Protein AF-A0A7V6B617-F1 (afdb_monomer_lite)

Structure (mmCIF, N/CA/C/O backbone):
data_AF-A0A7V6B617-F1
#
_entry.id   AF-A0A7V6B617-F1
#
loop_
_atom_site.group_PDB
_atom_site.id
_atom_site.type_symbol
_atom_site.label_atom_id
_atom_site.label_alt_id
_atom_site.label_comp_id
_atom_site.label_asym_id
_atom_site.label_entity_id
_atom_site.label_seq_id
_atom_site.pdbx_PDB_ins_code
_atom_site.Cartn_x
_atom_site.Cartn_y
_atom_site.Cartn_z
_atom_site.occupancy
_atom_site.B_iso_or_equiv
_atom_site.auth_seq_id
_atom_site.auth_comp_id
_atom_site.auth_asym_id
_atom_site.auth_atom_id
_atom_site.pdbx_PDB_model_num
ATOM 1 N N . MET A 1 1 ? 13.635 -7.750 -18.231 1.00 62.69 1 MET A N 1
ATOM 2 C CA . MET A 1 1 ? 12.620 -6.687 -18.440 1.00 62.69 1 MET A CA 1
ATOM 3 C C . MET A 1 1 ? 11.519 -6.791 -17.391 1.00 62.69 1 MET A C 1
ATOM 5 O O . MET A 1 1 ? 11.264 -5.810 -16.712 1.00 62.69 1 MET A O 1
ATOM 9 N N . GLU A 1 2 ? 10.981 -7.989 -17.170 1.00 80.88 2 GLU A N 1
ATOM 10 C CA . GLU A 1 2 ? 9.921 -8.281 -16.194 1.00 80.88 2 GLU A CA 1
ATOM 11 C C . GLU A 1 2 ? 10.216 -7.840 -14.743 1.00 80.88 2 GLU A C 1
ATOM 13 O O . GLU A 1 2 ? 9.356 -7.259 -14.088 1.00 80.88 2 GLU A O 1
ATOM 18 N N . ASP A 1 3 ? 11.449 -8.022 -14.258 1.00 89.19 3 ASP A N 1
ATOM 19 C CA . ASP A 1 3 ? 11.829 -7.653 -12.882 1.00 89.19 3 ASP A CA 1
ATOM 20 C C . ASP A 1 3 ? 11.804 -6.131 -12.627 1.00 89.19 3 ASP A C 1
ATOM 22 O O . ASP A 1 3 ? 11.424 -5.666 -11.554 1.00 89.19 3 ASP A O 1
ATOM 26 N N . ARG A 1 4 ? 12.139 -5.330 -13.652 1.00 88.12 4 ARG A N 1
ATOM 27 C CA . ARG A 1 4 ? 12.054 -3.859 -13.592 1.00 88.12 4 ARG A CA 1
ATOM 28 C C . ARG A 1 4 ? 10.606 -3.389 -13.539 1.00 88.12 4 ARG A C 1
ATOM 30 O O . ARG A 1 4 ? 10.292 -2.493 -12.763 1.00 88.12 4 ARG A O 1
ATOM 37 N N . ILE A 1 5 ? 9.731 -4.035 -14.314 1.00 88.56 5 ILE A N 1
ATOM 38 C CA . ILE A 1 5 ? 8.302 -3.715 -14.340 1.00 88.56 5 ILE A CA 1
ATOM 39 C C . ILE A 1 5 ? 7.669 -4.010 -12.976 1.00 88.56 5 ILE A C 1
ATOM 41 O O . ILE A 1 5 ? 6.995 -3.150 -12.415 1.00 88.56 5 ILE A O 1
ATOM 45 N N . LYS A 1 6 ? 7.954 -5.186 -12.399 1.00 89.19 6 LYS A N 1
ATOM 46 C CA . LYS A 1 6 ? 7.486 -5.562 -11.054 1.00 89.19 6 LYS A CA 1
ATOM 47 C C . LYS A 1 6 ? 7.937 -4.555 -9.994 1.00 89.19 6 LYS A C 1
ATOM 49 O O . LYS A 1 6 ? 7.115 -4.094 -9.207 1.00 89.19 6 LYS A O 1
ATOM 54 N N . LYS A 1 7 ? 9.214 -4.158 -10.015 1.00 93.56 7 LYS A N 1
ATOM 55 C CA . LYS A 1 7 ? 9.759 -3.137 -9.104 1.00 93.56 7 LYS A CA 1
ATOM 56 C C . LYS A 1 7 ? 9.083 -1.776 -9.290 1.00 93.56 7 LYS A C 1
ATOM 58 O O . LYS A 1 7 ? 8.680 -1.167 -8.305 1.00 93.56 7 LYS A O 1
ATOM 63 N N . GLY A 1 8 ? 8.905 -1.318 -10.530 1.00 92.62 8 GLY A N 1
ATOM 64 C CA . GLY A 1 8 ? 8.225 -0.054 -10.830 1.00 92.62 8 GLY A CA 1
ATOM 65 C C . GLY A 1 8 ? 6.776 -0.023 -10.334 1.00 92.62 8 GLY A C 1
ATOM 66 O O . GLY A 1 8 ? 6.381 0.930 -9.663 1.00 92.62 8 GLY A O 1
ATOM 67 N N . LEU A 1 9 ? 6.002 -1.085 -10.595 1.00 90.06 9 LEU A N 1
ATOM 68 C CA . LEU A 1 9 ? 4.618 -1.201 -10.121 1.00 90.06 9 LEU A CA 1
ATOM 69 C C . LEU A 1 9 ? 4.560 -1.254 -8.592 1.00 90.06 9 LEU A C 1
ATOM 71 O O . LEU A 1 9 ? 3.765 -0.535 -7.987 1.00 90.06 9 LEU A O 1
ATOM 75 N N . GLY A 1 10 ? 5.447 -2.036 -7.967 1.00 91.88 10 GLY A N 1
ATOM 76 C CA . GLY A 1 10 ? 5.579 -2.101 -6.512 1.00 91.88 10 GLY A CA 1
ATOM 77 C C . GLY A 1 10 ? 5.818 -0.723 -5.896 1.00 91.88 10 GLY A C 1
ATOM 78 O O . GLY A 1 10 ? 5.149 -0.354 -4.934 1.00 91.88 10 GLY A O 1
ATOM 79 N N . ALA A 1 11 ? 6.690 0.087 -6.498 1.00 93.75 11 ALA A N 1
ATOM 80 C CA . ALA A 1 11 ? 6.963 1.433 -6.011 1.00 93.75 11 ALA A CA 1
ATOM 81 C C . ALA A 1 11 ? 5.790 2.411 -6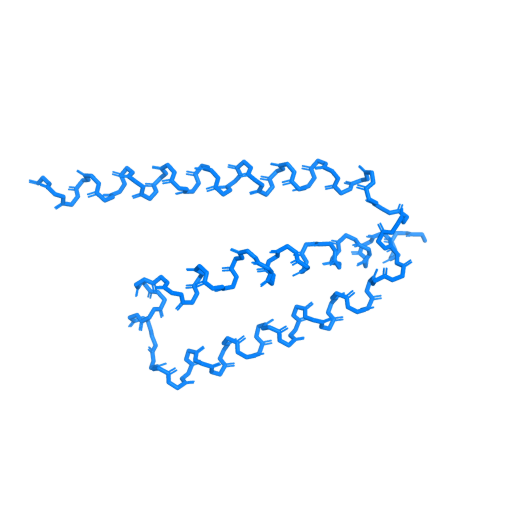.182 1.00 93.75 11 ALA A C 1
ATOM 83 O O . ALA A 1 11 ? 5.646 3.334 -5.378 1.00 93.75 11 ALA A O 1
ATOM 84 N N . ILE A 1 12 ? 4.957 2.243 -7.213 1.00 89.56 12 ILE A N 1
ATOM 85 C CA . ILE A 1 12 ? 3.735 3.041 -7.387 1.00 89.56 12 ILE A CA 1
ATOM 86 C C . ILE A 1 12 ? 2.720 2.669 -6.304 1.00 89.56 12 ILE A C 1
ATOM 88 O O . ILE A 1 12 ? 2.275 3.548 -5.566 1.00 89.56 12 ILE A O 1
ATOM 92 N N . VAL A 1 13 ? 2.419 1.376 -6.150 1.00 89.12 13 VAL A N 1
ATOM 93 C CA . VAL A 1 13 ? 1.478 0.878 -5.133 1.00 89.12 13 VAL A CA 1
ATOM 94 C C . VAL A 1 13 ? 1.923 1.279 -3.728 1.00 89.12 13 VAL A C 1
ATOM 96 O O . VAL A 1 13 ? 1.116 1.803 -2.963 1.00 89.12 13 VAL A O 1
ATOM 99 N N . ALA A 1 14 ? 3.206 1.112 -3.401 1.00 92.75 14 ALA A N 1
ATOM 100 C CA . ALA A 1 14 ? 3.739 1.487 -2.096 1.00 92.75 14 ALA A CA 1
ATOM 101 C C . ALA A 1 14 ? 3.565 2.987 -1.803 1.00 92.75 14 ALA A C 1
ATOM 103 O O . ALA A 1 14 ? 3.152 3.358 -0.704 1.00 92.75 14 ALA A O 1
ATOM 104 N N . SER A 1 15 ? 3.790 3.847 -2.805 1.00 90.81 15 SER A N 1
ATOM 105 C CA . SER A 1 15 ? 3.565 5.295 -2.693 1.00 90.81 15 SER A CA 1
ATOM 106 C C . SER A 1 15 ? 2.096 5.625 -2.406 1.00 90.81 15 SER A C 1
ATOM 108 O O . SER A 1 15 ? 1.805 6.450 -1.538 1.00 90.81 15 SER A O 1
ATOM 110 N N . PHE A 1 16 ? 1.160 4.958 -3.093 1.00 87.00 16 PHE A N 1
ATOM 111 C CA . PHE A 1 16 ? -0.277 5.141 -2.868 1.00 87.00 16 PHE A CA 1
ATOM 112 C C . PHE A 1 16 ? -0.705 4.681 -1.473 1.00 87.00 16 PHE A C 1
ATOM 114 O O . PHE A 1 16 ? -1.370 5.432 -0.760 1.00 87.00 16 PHE A O 1
ATOM 121 N N . LEU A 1 17 ? -0.296 3.481 -1.055 1.00 88.00 17 LEU A N 1
ATOM 122 C CA . LEU A 1 17 ? -0.641 2.956 0.266 1.00 88.00 17 LEU A CA 1
ATOM 123 C C . LEU A 1 17 ? -0.113 3.861 1.380 1.00 88.00 17 LEU A C 1
ATOM 125 O O . LEU A 1 17 ? -0.864 4.207 2.292 1.00 88.00 17 LEU A O 1
ATOM 129 N N . ARG A 1 18 ? 1.143 4.309 1.272 1.00 90.56 18 ARG A N 1
ATOM 130 C CA . ARG A 1 18 ? 1.759 5.199 2.261 1.00 90.56 18 ARG A CA 1
ATOM 131 C C . ARG A 1 18 ? 1.032 6.538 2.376 1.00 90.56 18 ARG A C 1
ATOM 133 O O . ARG A 1 18 ? 0.854 7.025 3.484 1.00 90.56 18 ARG A O 1
ATOM 140 N N . LYS A 1 19 ? 0.606 7.127 1.253 1.00 86.62 19 LYS A N 1
ATOM 141 C CA . LYS A 1 19 ? -0.063 8.440 1.238 1.00 86.62 19 LYS A CA 1
ATOM 142 C C . LYS A 1 19 ? -1.524 8.405 1.673 1.00 86.62 19 LYS A C 1
ATOM 144 O O . LYS A 1 19 ? -2.002 9.402 2.200 1.00 86.62 19 LYS A O 1
ATOM 149 N N . TYR A 1 20 ? -2.238 7.315 1.396 1.00 83.06 20 TYR A N 1
ATOM 150 C CA . TYR A 1 20 ? -3.702 7.319 1.485 1.00 83.06 20 TYR A CA 1
ATOM 151 C C . TYR A 1 20 ? -4.293 6.207 2.355 1.00 83.06 20 TYR A C 1
ATOM 153 O O . TYR A 1 20 ? -5.419 6.355 2.821 1.00 83.06 20 TYR A O 1
ATOM 161 N N . ALA A 1 21 ? -3.579 5.099 2.573 1.00 84.69 21 ALA A N 1
ATOM 162 C CA . ALA A 1 21 ? -4.141 3.918 3.231 1.00 84.69 21 ALA A CA 1
ATOM 163 C C . ALA A 1 21 ? -3.618 3.700 4.655 1.00 84.69 21 ALA A C 1
ATOM 165 O O . ALA A 1 21 ? -4.397 3.287 5.508 1.00 84.69 21 ALA A O 1
ATOM 166 N N . VAL A 1 22 ? -2.338 3.981 4.934 1.00 88.12 22 VAL A N 1
ATOM 167 C CA . VAL A 1 22 ? -1.728 3.700 6.250 1.00 88.12 22 VAL A CA 1
ATOM 168 C C . VAL A 1 22 ? -2.518 4.361 7.382 1.00 88.12 22 VAL A C 1
ATOM 170 O O . VAL A 1 22 ? -2.991 3.669 8.281 1.00 88.12 22 VAL A O 1
ATOM 173 N N . ASP A 1 23 ? -2.758 5.670 7.312 1.00 84.62 23 ASP A N 1
ATOM 174 C CA . ASP A 1 23 ? -3.527 6.370 8.347 1.00 84.62 23 ASP A CA 1
ATOM 175 C C . ASP A 1 23 ? -4.944 5.812 8.509 1.00 84.62 23 ASP A C 1
ATOM 177 O O . ASP A 1 23 ? -5.419 5.643 9.631 1.00 84.62 23 ASP A O 1
ATOM 181 N N . ALA A 1 24 ? -5.615 5.476 7.406 1.00 82.56 24 ALA A N 1
ATOM 182 C CA . ALA A 1 24 ? -6.965 4.921 7.438 1.00 82.56 24 ALA A CA 1
ATOM 183 C C . ALA A 1 24 ? -7.001 3.542 8.121 1.00 82.56 24 ALA A C 1
ATOM 185 O O . ALA A 1 24 ? -7.869 3.285 8.953 1.00 82.56 24 ALA A O 1
ATOM 186 N N . VAL A 1 25 ? -6.031 2.672 7.824 1.00 85.12 25 VAL A N 1
ATOM 187 C CA . VAL A 1 25 ? -5.930 1.332 8.422 1.00 85.12 25 VAL A CA 1
ATOM 188 C C . VAL A 1 25 ? -5.642 1.426 9.918 1.00 85.12 25 VAL A C 1
ATOM 190 O O . VAL A 1 25 ? -6.361 0.837 10.719 1.00 85.12 25 VAL A O 1
ATOM 193 N N . PHE A 1 26 ? -4.636 2.204 10.318 1.00 85.69 26 PHE A N 1
ATOM 194 C CA . PHE A 1 26 ? -4.231 2.299 11.726 1.00 85.69 26 PHE A CA 1
ATOM 195 C C . PHE A 1 26 ? -5.156 3.189 12.575 1.00 85.69 26 PHE A C 1
ATOM 197 O O . PHE A 1 26 ? -5.086 3.166 13.805 1.00 85.69 26 PHE A O 1
ATOM 204 N N . SER A 1 27 ? -6.049 3.966 11.952 1.00 80.75 27 SER A N 1
ATOM 205 C CA . SER A 1 27 ? -7.093 4.719 12.659 1.00 80.75 27 SER A CA 1
ATOM 206 C C . SER A 1 27 ? -8.395 3.935 12.858 1.00 80.75 27 SER A C 1
ATOM 208 O O . SER A 1 27 ? -9.188 4.343 13.714 1.00 80.75 27 SER A O 1
ATOM 210 N N . ASN A 1 28 ? -8.585 2.821 12.141 1.00 83.94 28 ASN A N 1
ATOM 211 C CA . ASN A 1 28 ? -9.773 1.971 12.198 1.00 83.94 28 ASN A CA 1
ATOM 212 C C . ASN A 1 28 ? -9.965 1.325 13.587 1.00 83.94 28 ASN A C 1
ATOM 214 O O . ASN A 1 28 ? -9.001 0.865 14.203 1.00 83.94 28 ASN A O 1
ATOM 218 N N . SER A 1 29 ? -11.211 1.279 14.074 1.00 74.25 29 SER A N 1
ATOM 219 C CA . SER A 1 29 ? -11.559 0.742 15.399 1.00 74.25 29 SER A CA 1
ATOM 220 C C . SER A 1 29 ? -11.175 -0.728 15.560 1.00 74.25 29 SER A C 1
ATOM 222 O O . SER A 1 29 ? -10.529 -1.068 16.545 1.00 74.25 29 SER A O 1
ATOM 224 N N . VAL A 1 30 ? -11.436 -1.570 14.554 1.00 81.25 30 VAL A N 1
ATOM 225 C CA . VAL A 1 30 ? -11.108 -3.007 14.590 1.00 81.25 30 VAL A CA 1
ATOM 226 C C . VAL A 1 30 ? -9.607 -3.226 14.778 1.00 81.25 30 VAL A C 1
ATOM 228 O O . VAL A 1 30 ? -9.183 -4.089 15.542 1.00 81.25 30 VAL A O 1
ATOM 231 N N . VAL A 1 31 ? -8.781 -2.416 14.112 1.00 79.81 31 VAL A N 1
ATOM 232 C CA . VAL A 1 31 ? -7.317 -2.512 14.214 1.00 79.81 31 VAL A CA 1
ATOM 233 C C . VAL A 1 31 ? -6.830 -2.031 15.582 1.00 79.81 31 VAL A C 1
ATOM 235 O O . VAL A 1 31 ? -5.951 -2.660 16.169 1.00 79.81 31 VAL A O 1
ATOM 238 N N . LYS A 1 32 ? -7.417 -0.951 16.114 1.00 83.56 32 LYS A N 1
ATOM 239 C CA . LYS A 1 32 ? -7.087 -0.416 17.446 1.00 83.56 32 LYS A CA 1
ATOM 240 C C . LYS A 1 32 ? -7.488 -1.344 18.586 1.00 83.56 32 LYS A C 1
ATOM 242 O O . LYS A 1 32 ? -6.784 -1.396 19.587 1.00 83.56 32 LYS A O 1
ATOM 247 N N . GLU A 1 33 ? -8.598 -2.054 18.442 1.00 83.88 33 GLU A N 1
ATOM 248 C CA . GLU A 1 33 ? -9.107 -2.986 19.451 1.00 83.88 33 GLU A CA 1
ATOM 249 C C . GLU A 1 33 ? -8.367 -4.330 19.429 1.00 83.88 33 GLU A C 1
ATOM 251 O O . GLU A 1 33 ? -8.286 -5.010 20.450 1.00 83.88 33 GLU A O 1
ATOM 256 N N . ALA A 1 34 ? -7.768 -4.703 18.293 1.00 83.56 34 ALA A N 1
ATOM 257 C CA . ALA A 1 34 ? -7.070 -5.977 18.135 1.00 83.56 34 ALA A CA 1
ATOM 258 C C . ALA A 1 34 ? -5.712 -6.064 18.863 1.00 83.56 34 ALA A C 1
ATOM 260 O O . ALA A 1 34 ? -5.192 -7.167 19.048 1.00 83.56 34 ALA A O 1
ATOM 261 N N . MET A 1 35 ? -5.087 -4.941 19.239 1.00 88.06 35 MET A N 1
ATOM 262 C CA . MET A 1 35 ? -3.740 -4.942 19.828 1.00 88.06 35 MET A CA 1
ATOM 263 C C . MET A 1 35 ? -3.462 -3.739 20.735 1.00 88.06 35 MET A C 1
ATOM 265 O O . MET A 1 35 ? -4.144 -2.722 20.681 1.00 88.06 35 MET A O 1
ATOM 269 N N . SER A 1 36 ? -2.421 -3.840 21.569 1.00 92.19 36 SER A N 1
ATOM 270 C CA . SER A 1 36 ? -1.994 -2.724 22.416 1.00 92.19 36 SER A CA 1
ATOM 271 C C . SER A 1 36 ? -1.501 -1.538 21.582 1.00 92.19 36 SER A C 1
ATOM 273 O O . SER A 1 36 ? -0.947 -1.708 20.493 1.00 92.19 36 SER A O 1
ATOM 275 N N . LYS A 1 37 ? -1.642 -0.326 22.135 1.00 90.81 37 LYS A N 1
ATOM 276 C CA . LYS A 1 37 ? -1.205 0.921 21.491 1.00 90.81 37 LYS A CA 1
ATOM 277 C C . LYS A 1 37 ? 0.268 0.880 21.064 1.00 90.81 37 LYS A C 1
ATOM 279 O O . LYS A 1 37 ? 0.578 1.225 19.932 1.00 90.81 37 LYS A O 1
ATOM 284 N N . GLU A 1 38 ? 1.151 0.400 21.939 1.00 93.44 38 GLU A N 1
ATOM 285 C CA . GLU A 1 38 ? 2.5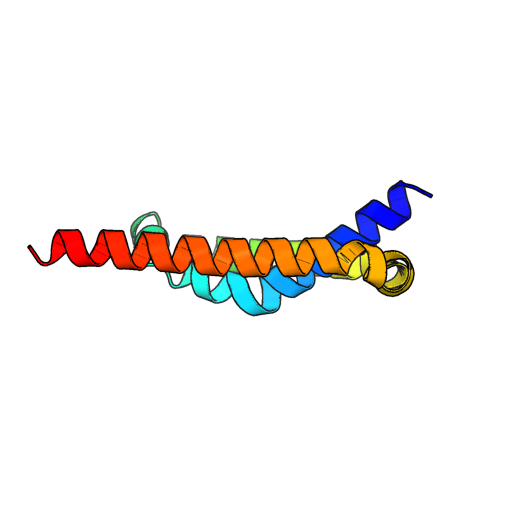87 0.277 21.652 1.00 93.44 38 GLU A CA 1
ATOM 286 C C . GLU A 1 38 ? 2.858 -0.662 20.467 1.00 93.44 38 GLU A C 1
ATOM 288 O O . GLU A 1 38 ? 3.624 -0.334 19.563 1.00 93.44 38 GLU A O 1
ATOM 293 N N . LYS A 1 39 ? 2.178 -1.813 20.421 1.00 92.88 39 LYS A N 1
ATOM 294 C CA . LYS A 1 39 ? 2.335 -2.785 19.333 1.00 92.88 39 LYS A CA 1
ATOM 295 C C . LYS A 1 39 ? 1.783 -2.254 18.009 1.00 92.88 39 LYS A C 1
ATOM 297 O O . LYS A 1 39 ? 2.357 -2.522 16.956 1.00 92.88 39 LYS A O 1
ATOM 302 N N . LEU A 1 40 ? 0.706 -1.474 18.069 1.00 90.81 40 LEU A N 1
ATOM 303 C CA . LEU A 1 40 ? 0.109 -0.812 16.913 1.00 90.81 40 LEU A CA 1
ATOM 304 C C . LEU A 1 40 ? 1.039 0.259 16.330 1.00 90.81 40 LEU A C 1
ATOM 306 O O . LEU A 1 40 ? 1.221 0.315 15.117 1.00 90.81 40 LEU A O 1
ATOM 310 N N . GLU A 1 41 ? 1.670 1.066 17.184 1.00 92.38 41 GLU A N 1
ATOM 311 C CA . GLU A 1 41 ? 2.663 2.068 16.777 1.00 92.38 41 GLU A CA 1
ATOM 312 C C . GLU A 1 41 ? 3.918 1.418 16.175 1.00 92.38 41 GLU A C 1
ATOM 314 O O . GLU A 1 41 ? 4.390 1.855 15.124 1.00 92.38 41 GLU A O 1
ATOM 319 N N . GLN A 1 42 ? 4.414 0.329 16.771 1.00 94.81 42 GLN A N 1
ATOM 320 C CA . GLN A 1 42 ? 5.532 -0.442 16.214 1.00 94.81 42 GLN A CA 1
ATOM 321 C C . GLN A 1 42 ? 5.196 -1.025 14.836 1.00 94.81 42 GLN A C 1
ATOM 323 O O . GLN A 1 42 ? 5.976 -0.873 13.895 1.00 94.81 42 GLN A O 1
ATOM 328 N N . LEU A 1 43 ? 4.026 -1.656 14.692 1.00 93.81 43 LEU A N 1
ATOM 329 C CA . LEU A 1 43 ? 3.586 -2.234 13.422 1.00 93.81 43 LEU A CA 1
ATOM 330 C C . LEU A 1 43 ? 3.388 -1.157 12.350 1.00 93.81 43 LEU A C 1
ATOM 332 O O . LEU A 1 43 ? 3.747 -1.364 11.188 1.00 93.81 43 LEU A O 1
ATOM 336 N N . ARG A 1 44 ? 2.858 0.007 12.735 1.00 93.75 44 ARG A N 1
ATOM 337 C CA . ARG A 1 44 ? 2.736 1.165 11.850 1.00 93.75 44 ARG A CA 1
ATOM 338 C C . ARG A 1 44 ? 4.100 1.614 11.340 1.00 93.75 44 ARG A C 1
ATOM 340 O O . ARG A 1 44 ? 4.280 1.714 10.129 1.00 93.75 44 ARG A O 1
ATOM 347 N N . ALA A 1 45 ? 5.063 1.821 12.236 1.00 94.81 45 ALA A N 1
ATOM 348 C CA . ALA A 1 45 ? 6.411 2.244 11.865 1.00 94.81 45 ALA A CA 1
ATOM 349 C C . ALA A 1 45 ? 7.104 1.224 10.943 1.00 94.81 45 ALA A C 1
ATOM 351 O O . ALA A 1 45 ? 7.715 1.603 9.944 1.00 94.81 45 ALA A O 1
ATOM 352 N N . GLN A 1 46 ? 6.959 -0.075 11.230 1.00 95.94 46 GLN A N 1
ATOM 353 C CA . GLN A 1 46 ? 7.473 -1.149 10.372 1.00 95.94 46 GLN A CA 1
ATOM 354 C C . GLN A 1 46 ? 6.827 -1.131 8.982 1.00 95.94 46 GLN A C 1
ATOM 356 O O . GLN A 1 46 ? 7.526 -1.222 7.976 1.00 95.94 46 GLN A O 1
ATOM 361 N N . THR A 1 47 ? 5.505 -0.964 8.920 1.00 94.88 47 THR A N 1
ATOM 362 C CA . THR A 1 47 ? 4.759 -0.905 7.656 1.00 94.88 47 THR A CA 1
ATOM 363 C C . THR A 1 47 ? 5.187 0.301 6.821 1.00 94.88 47 THR A C 1
ATOM 365 O O . THR A 1 47 ? 5.464 0.161 5.633 1.00 94.88 47 THR A O 1
ATOM 368 N N . GLU A 1 48 ? 5.289 1.486 7.430 1.00 95.62 48 GLU A N 1
ATOM 369 C CA . GLU A 1 48 ? 5.744 2.700 6.743 1.00 95.62 48 GLU A CA 1
ATOM 370 C C . GLU A 1 48 ? 7.182 2.561 6.223 1.00 95.62 48 GLU A C 1
ATOM 372 O O . GLU A 1 48 ? 7.467 2.958 5.090 1.00 95.62 48 GLU A O 1
ATOM 377 N N . SER A 1 49 ? 8.071 1.959 7.019 1.00 96.94 49 SER A N 1
ATOM 378 C CA . SER A 1 49 ? 9.463 1.709 6.634 1.00 96.94 49 SER A CA 1
ATOM 379 C C . SER A 1 49 ? 9.566 0.751 5.445 1.00 96.94 49 SER A C 1
ATOM 381 O O . SER A 1 49 ? 10.282 1.036 4.483 1.00 96.94 49 SER A O 1
ATOM 383 N N . GLU A 1 50 ? 8.802 -0.341 5.459 1.00 97.25 50 GLU A N 1
ATOM 384 C CA . GLU A 1 50 ? 8.809 -1.328 4.381 1.00 97.25 50 GLU A CA 1
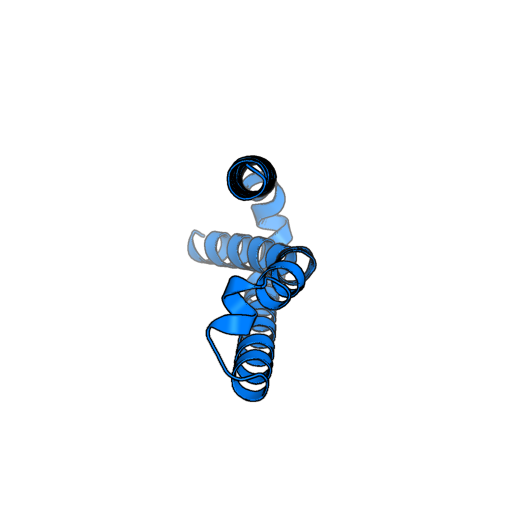ATOM 385 C C . GLU A 1 50 ? 8.222 -0.762 3.080 1.00 97.25 50 GLU A C 1
ATOM 387 O O . GLU A 1 50 ? 8.791 -0.940 2.001 1.00 97.25 50 GLU A O 1
ATOM 392 N N . LEU A 1 51 ? 7.134 0.010 3.169 1.00 96.12 51 LEU A N 1
ATOM 393 C CA . LEU A 1 51 ? 6.576 0.718 2.014 1.00 96.12 51 LEU A CA 1
ATOM 394 C C . LEU A 1 51 ? 7.583 1.716 1.425 1.00 96.12 51 LEU A C 1
ATOM 396 O O . LEU A 1 51 ? 7.714 1.807 0.203 1.00 96.12 51 LEU A O 1
ATOM 400 N N . LEU A 1 52 ? 8.323 2.440 2.271 1.00 96.88 52 LEU A N 1
ATOM 401 C CA . LEU A 1 52 ? 9.367 3.356 1.814 1.00 96.88 52 LEU A CA 1
ATOM 402 C C . LEU A 1 52 ? 10.512 2.610 1.114 1.00 96.88 52 LEU A C 1
ATOM 404 O O . LEU A 1 52 ? 10.975 3.058 0.063 1.00 96.88 52 LEU A O 1
ATOM 408 N N . ARG A 1 53 ? 10.936 1.457 1.648 1.00 97.44 53 ARG A N 1
ATOM 409 C CA . ARG A 1 53 ? 11.964 0.601 1.034 1.00 97.44 53 ARG A CA 1
ATOM 410 C C . ARG A 1 53 ? 11.552 0.169 -0.374 1.00 97.44 53 ARG A C 1
ATOM 412 O O . ARG A 1 53 ? 12.302 0.389 -1.325 1.00 97.44 53 ARG A O 1
ATOM 419 N N . VAL A 1 54 ? 10.340 -0.369 -0.521 1.00 96.06 54 VAL A N 1
ATOM 420 C CA . VAL A 1 54 ? 9.787 -0.788 -1.822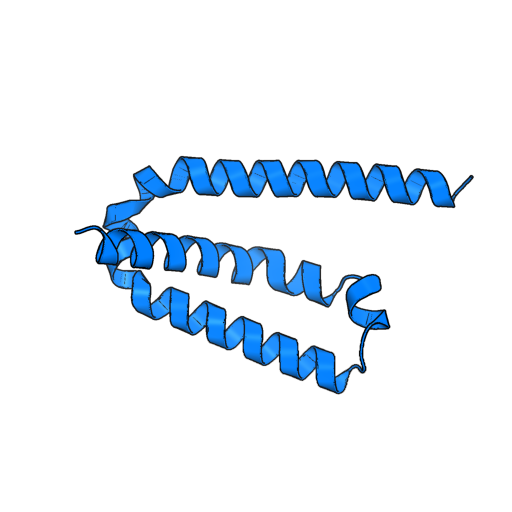 1.00 96.06 54 VAL A CA 1
ATOM 421 C C . VAL A 1 54 ? 9.670 0.400 -2.785 1.00 96.06 54 VAL A C 1
ATOM 423 O O . VAL A 1 54 ? 10.020 0.286 -3.963 1.00 96.06 54 VAL A O 1
ATOM 426 N N . GLU A 1 55 ? 9.226 1.562 -2.294 1.00 94.81 55 GLU A N 1
ATOM 427 C CA . GLU A 1 55 ? 9.143 2.795 -3.083 1.00 94.81 55 GLU A CA 1
ATOM 428 C C . GLU A 1 55 ? 10.512 3.231 -3.629 1.00 94.81 55 GLU A C 1
ATOM 430 O O . GLU A 1 55 ? 10.616 3.598 -4.804 1.00 94.81 55 GLU A O 1
ATOM 435 N N . MET A 1 56 ? 11.562 3.165 -2.809 1.00 95.69 56 MET A N 1
ATOM 436 C CA . MET A 1 56 ? 12.922 3.524 -3.213 1.00 95.69 56 MET A CA 1
ATOM 437 C C . MET A 1 56 ? 13.521 2.525 -4.208 1.00 95.69 56 MET A C 1
ATOM 439 O O . MET A 1 56 ? 14.097 2.936 -5.216 1.00 95.69 56 MET A O 1
ATOM 443 N N . GLU A 1 57 ? 13.356 1.222 -3.969 1.00 95.00 57 GLU A N 1
ATOM 444 C CA . GLU A 1 57 ? 13.907 0.162 -4.826 1.00 95.00 57 GLU A CA 1
ATOM 445 C C . GLU A 1 57 ? 13.361 0.209 -6.257 1.00 95.00 57 GLU A C 1
ATOM 447 O O . GLU A 1 57 ? 14.097 -0.025 -7.224 1.00 95.00 57 GLU A O 1
ATOM 452 N N . GLY A 1 58 ? 12.077 0.539 -6.404 1.00 93.94 58 GLY A N 1
ATOM 453 C CA . GLY A 1 58 ? 11.422 0.660 -7.703 1.00 93.94 58 GLY A CA 1
ATOM 454 C C . GLY A 1 58 ? 11.347 2.078 -8.267 1.00 93.94 58 GLY A C 1
ATOM 455 O O . GLY A 1 58 ? 10.901 2.244 -9.402 1.00 93.94 58 GLY A O 1
ATOM 456 N N . GLY A 1 59 ? 11.794 3.097 -7.524 1.00 91.12 59 GLY A N 1
ATOM 457 C CA . GLY A 1 59 ? 11.609 4.513 -7.861 1.00 91.12 59 GLY A CA 1
ATOM 458 C C . GLY A 1 59 ? 12.095 4.891 -9.262 1.00 91.12 59 GLY A C 1
ATOM 459 O O . GLY A 1 59 ? 11.386 5.568 -10.004 1.00 91.12 59 GLY A O 1
ATOM 460 N N . LYS A 1 60 ? 13.262 4.374 -9.664 1.00 92.44 60 LYS A N 1
ATOM 461 C CA . LYS A 1 60 ? 13.854 4.610 -10.994 1.00 92.44 60 LYS A CA 1
ATOM 462 C C . LYS A 1 60 ? 13.078 3.991 -12.160 1.00 92.44 60 LYS A C 1
ATOM 464 O O . LYS A 1 60 ? 13.298 4.390 -13.294 1.00 92.44 60 LYS A O 1
ATOM 469 N N . TYR A 1 61 ? 12.191 3.033 -11.892 1.00 91.94 61 TYR A N 1
ATOM 470 C CA . TYR A 1 61 ? 11.400 2.339 -12.912 1.00 91.94 61 TYR A CA 1
ATOM 471 C C . TYR A 1 61 ? 9.962 2.859 -12.999 1.00 91.94 61 TYR A C 1
ATOM 473 O O . TYR A 1 61 ? 9.207 2.394 -13.846 1.00 91.94 61 TYR A O 1
ATOM 481 N N . LYS A 1 62 ? 9.560 3.816 -12.145 1.00 86.31 62 LYS A N 1
ATOM 482 C CA . LYS A 1 62 ? 8.182 4.339 -12.108 1.00 86.31 62 LYS A CA 1
ATOM 483 C C . LYS A 1 62 ? 7.742 4.916 -13.458 1.00 86.31 62 LYS A C 1
ATOM 485 O O . LYS A 1 62 ? 6.624 4.654 -13.885 1.00 86.31 62 LYS A O 1
ATOM 490 N N . SER A 1 63 ? 8.616 5.661 -14.138 1.00 84.19 63 SER A N 1
ATOM 491 C CA . SER A 1 63 ? 8.328 6.249 -15.455 1.00 84.19 63 SER A CA 1
ATOM 492 C C . SER A 1 63 ? 8.155 5.199 -16.555 1.00 84.19 63 SER A C 1
ATOM 494 O O . SER A 1 63 ? 7.348 5.401 -17.453 1.00 84.19 63 SER A O 1
ATOM 496 N N . GLU A 1 64 ? 8.854 4.062 -16.464 1.00 85.75 64 GLU A N 1
ATOM 497 C CA . GLU A 1 64 ? 8.763 2.962 -17.439 1.00 85.75 64 GLU A CA 1
ATOM 498 C C . GLU A 1 64 ? 7.421 2.214 -17.369 1.00 85.75 64 GLU A C 1
ATOM 500 O O . GLU A 1 64 ? 7.063 1.508 -18.308 1.00 85.75 64 GLU A O 1
ATOM 505 N N . VAL A 1 65 ? 6.679 2.341 -16.262 1.00 87.75 65 VAL A N 1
ATOM 506 C CA . VAL A 1 65 ? 5.449 1.570 -16.020 1.00 87.75 65 VAL A CA 1
ATOM 507 C C . VAL A 1 65 ? 4.239 2.423 -15.670 1.00 87.75 65 VAL A C 1
ATOM 509 O O . VAL A 1 65 ? 3.209 1.869 -15.302 1.00 87.75 65 VAL A O 1
ATOM 512 N N . ILE A 1 66 ? 4.327 3.751 -15.764 1.00 80.06 66 ILE A N 1
ATOM 513 C CA . ILE A 1 66 ? 3.234 4.632 -15.332 1.00 80.06 66 ILE A CA 1
ATOM 514 C C . ILE A 1 66 ? 1.950 4.402 -16.140 1.00 80.06 66 ILE A C 1
ATOM 516 O O . ILE A 1 66 ? 0.872 4.314 -15.560 1.00 80.06 66 ILE A O 1
ATOM 520 N N . GLU A 1 67 ? 2.087 4.165 -17.447 1.00 78.94 67 GLU A N 1
ATOM 521 C CA . GLU A 1 67 ? 0.983 3.796 -18.343 1.00 78.94 67 GLU A CA 1
ATOM 522 C C . GLU A 1 67 ? 0.387 2.424 -17.986 1.00 78.94 67 GLU A C 1
ATOM 524 O O . GLU A 1 67 ? -0.826 2.242 -17.975 1.00 78.94 67 GLU A O 1
ATOM 529 N N . LEU A 1 68 ? 1.233 1.459 -17.603 1.00 77.81 68 LEU A N 1
ATOM 530 C CA . LEU A 1 68 ? 0.788 0.138 -17.136 1.00 77.81 68 LEU A CA 1
ATOM 531 C C . LEU A 1 68 ? 0.138 0.199 -15.746 1.00 77.81 68 LEU A C 1
ATOM 533 O O . LEU A 1 68 ? -0.637 -0.684 -15.380 1.00 77.81 68 LEU A O 1
ATOM 537 N N . ALA A 1 69 ? 0.464 1.223 -14.960 1.00 75.56 69 ALA A N 1
ATOM 538 C CA . ALA A 1 69 ? -0.038 1.405 -13.611 1.00 75.56 69 ALA A CA 1
ATOM 539 C C . ALA A 1 69 ? -1.392 2.120 -13.571 1.00 75.56 69 ALA A C 1
ATOM 541 O O . ALA A 1 69 ? -2.098 1.967 -12.579 1.00 75.56 69 ALA A O 1
ATOM 542 N N . LEU A 1 70 ? -1.782 2.855 -14.619 1.00 77.75 70 LEU A N 1
ATOM 543 C CA . LEU A 1 70 ? -3.071 3.559 -14.691 1.00 77.75 70 LEU A CA 1
ATOM 544 C C . LEU A 1 70 ? -4.271 2.638 -14.386 1.00 77.75 70 LEU A C 1
ATOM 546 O O . LEU A 1 70 ? -5.009 2.941 -13.445 1.00 77.75 70 LEU A O 1
ATOM 550 N N . PRO A 1 71 ? -4.430 1.467 -15.043 1.00 81.88 71 PRO A N 1
ATOM 551 C CA . PRO A 1 71 ? -5.504 0.528 -14.708 1.00 81.88 71 PRO A CA 1
ATOM 552 C C . PRO A 1 71 ? -5.431 0.015 -13.266 1.00 81.88 71 PRO A C 1
ATOM 554 O O . PRO A 1 71 ? -6.451 -0.253 -12.633 1.00 81.88 71 PRO A O 1
ATOM 557 N N . LEU A 1 72 ? -4.215 -0.123 -12.731 1.00 74.69 72 LEU A N 1
ATOM 558 C CA . LEU A 1 72 ? -3.985 -0.593 -11.370 1.00 74.69 72 LEU A CA 1
ATOM 559 C C . LEU A 1 72 ? -4.443 0.453 -10.342 1.00 74.69 72 LEU A C 1
ATOM 561 O O . LEU A 1 72 ? -5.095 0.115 -9.356 1.00 74.69 72 LEU A O 1
ATOM 565 N N . VAL A 1 73 ? -4.149 1.729 -10.599 1.00 75.25 73 VAL A N 1
ATOM 566 C CA . VAL A 1 73 ? -4.591 2.868 -9.785 1.00 75.25 73 VAL A CA 1
ATOM 567 C C . VAL A 1 73 ? -6.111 3.006 -9.827 1.00 75.25 73 VAL A C 1
ATOM 569 O O . VAL A 1 73 ? -6.739 3.148 -8.777 1.00 75.25 73 VAL A O 1
ATOM 572 N N . GLU A 1 74 ? -6.721 2.897 -11.009 1.00 81.81 74 GLU A N 1
ATOM 573 C CA . GLU A 1 74 ? -8.181 2.878 -11.148 1.00 81.81 74 GLU A CA 1
ATOM 574 C C . GLU A 1 74 ? -8.814 1.707 -10.388 1.00 81.81 74 GLU A C 1
ATOM 576 O O . GLU A 1 74 ? -9.823 1.886 -9.702 1.00 81.81 74 GLU A O 1
ATOM 581 N N . GLY A 1 75 ? -8.209 0.518 -10.465 1.00 82.31 75 GLY A N 1
ATOM 582 C CA . GLY A 1 75 ? -8.644 -0.667 -9.727 1.00 82.31 75 GLY A CA 1
ATOM 583 C C . GLY A 1 75 ? -8.612 -0.458 -8.213 1.00 82.31 75 GLY A C 1
ATOM 584 O O . GLY A 1 75 ? -9.602 -0.739 -7.539 1.00 82.31 75 GLY A O 1
ATOM 585 N N . ILE A 1 76 ? -7.519 0.098 -7.679 1.00 76.75 76 ILE A N 1
ATOM 586 C CA . ILE A 1 76 ? -7.390 0.425 -6.248 1.00 76.75 76 ILE A CA 1
ATOM 587 C C . ILE A 1 76 ? -8.433 1.472 -5.835 1.00 76.75 76 ILE A C 1
ATOM 589 O O . ILE A 1 76 ? -9.064 1.327 -4.788 1.00 76.75 76 ILE A O 1
ATOM 593 N N . SER A 1 77 ? -8.654 2.500 -6.659 1.00 76.56 77 SER A N 1
ATOM 594 C CA . SER A 1 77 ? -9.660 3.533 -6.394 1.00 76.56 77 SER A CA 1
ATOM 595 C C . SER A 1 77 ? -11.074 2.947 -6.314 1.00 76.56 77 SER A C 1
ATOM 597 O O . SER A 1 77 ? -11.777 3.176 -5.328 1.00 76.56 77 SER A O 1
ATOM 599 N N . LYS A 1 78 ? -11.464 2.120 -7.295 1.00 84.00 78 LYS A N 1
ATOM 600 C CA . LYS A 1 78 ? -12.757 1.415 -7.300 1.00 84.00 78 LYS A CA 1
ATOM 601 C C . LYS A 1 78 ? -12.906 0.503 -6.088 1.00 84.00 78 LYS A C 1
ATOM 603 O O . LYS A 1 78 ? -13.939 0.530 -5.430 1.00 84.00 78 LYS A O 1
ATOM 608 N N . LEU A 1 79 ? -11.866 -0.258 -5.749 1.00 78.12 79 LEU A N 1
ATOM 609 C CA . LEU A 1 79 ? -11.886 -1.150 -4.592 1.00 78.12 79 LEU A CA 1
ATOM 610 C C . LEU A 1 79 ? -12.070 -0.36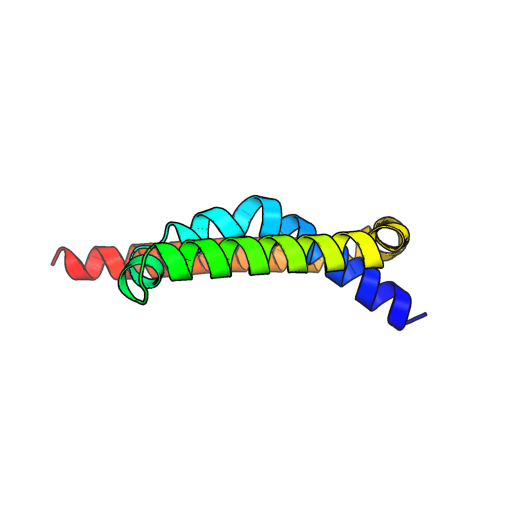8 -3.281 1.00 78.12 79 LEU A C 1
ATOM 612 O O . LEU A 1 79 ? -12.864 -0.770 -2.435 1.00 78.12 79 LEU A O 1
ATOM 616 N N . GLY A 1 80 ? -11.416 0.790 -3.146 1.00 77.12 80 GLY A N 1
ATOM 617 C CA . GLY A 1 80 ? -11.630 1.709 -2.026 1.00 77.12 80 GLY A CA 1
ATOM 618 C C . GLY A 1 80 ? -13.065 2.247 -1.950 1.00 77.12 80 GLY A C 1
ATOM 619 O O . GLY A 1 80 ? -13.638 2.309 -0.862 1.00 77.12 80 GLY A O 1
ATOM 620 N N . GLN A 1 81 ? -13.678 2.584 -3.090 1.00 79.50 81 GLN A N 1
ATOM 621 C CA . GLN A 1 81 ? -15.083 3.007 -3.157 1.00 79.50 81 GLN A CA 1
ATOM 622 C C . GLN A 1 81 ? -16.035 1.879 -2.740 1.00 79.50 81 GLN A C 1
ATOM 624 O O . GLN A 1 81 ? -16.882 2.094 -1.874 1.00 79.50 81 GLN A O 1
ATOM 629 N N . THR A 1 82 ? -15.855 0.667 -3.273 1.00 81.00 82 THR A N 1
ATOM 630 C CA . THR A 1 82 ? -16.673 -0.500 -2.913 1.00 81.00 82 THR A CA 1
ATOM 631 C C . THR A 1 82 ? -16.538 -0.852 -1.432 1.00 81.00 82 THR A C 1
ATOM 633 O O . THR A 1 82 ? -17.540 -1.100 -0.765 1.00 81.00 82 THR A O 1
ATOM 636 N N . LEU A 1 83 ? -15.324 -0.826 -0.873 1.00 72.94 83 LEU A N 1
ATOM 637 C CA . LEU A 1 83 ? -15.117 -1.051 0.562 1.00 72.94 83 LEU A CA 1
ATOM 638 C C . LEU A 1 83 ? -15.844 -0.001 1.412 1.00 72.94 83 LEU A C 1
ATOM 640 O O . LEU A 1 83 ? -16.476 -0.351 2.406 1.00 72.94 83 LEU A O 1
ATOM 644 N N . ASN A 1 84 ? -15.808 1.271 1.009 1.00 74.38 84 ASN A N 1
ATOM 645 C CA . ASN A 1 84 ? -16.539 2.339 1.690 1.00 74.38 84 ASN A CA 1
ATOM 646 C C . ASN A 1 84 ? -18.062 2.114 1.652 1.00 74.38 84 ASN A C 1
ATOM 648 O O . ASN A 1 84 ? -18.749 2.353 2.643 1.00 74.38 84 ASN A O 1
ATOM 652 N N . GLU A 1 85 ? -18.603 1.631 0.534 1.00 80.62 85 GLU A N 1
ATOM 653 C CA . GLU A 1 85 ? -20.022 1.271 0.424 1.00 80.62 85 GLU A CA 1
ATOM 654 C C . GLU A 1 85 ? -20.393 0.099 1.338 1.00 80.62 85 GLU A C 1
ATOM 656 O O . GLU A 1 85 ? -21.393 0.177 2.055 1.00 80.62 85 GLU A O 1
ATOM 661 N N . VAL A 1 86 ? -19.563 -0.950 1.375 1.00 76.94 86 VAL A N 1
ATOM 662 C CA . VAL A 1 86 ? -19.755 -2.109 2.260 1.00 76.94 86 VAL A CA 1
ATOM 663 C C . VAL A 1 86 ? -19.719 -1.691 3.731 1.00 76.94 86 VAL A C 1
ATOM 665 O O . VAL A 1 86 ? -20.607 -2.072 4.492 1.00 76.94 86 VAL A O 1
ATOM 668 N N . LEU A 1 87 ? -18.751 -0.862 4.134 1.00 73.44 87 LEU A N 1
ATOM 669 C CA . LEU A 1 87 ? -18.644 -0.356 5.507 1.00 73.44 87 LEU A CA 1
ATOM 670 C C . LEU A 1 87 ? -19.854 0.508 5.895 1.00 73.44 87 LEU A C 1
ATOM 672 O O . LEU A 1 87 ? -20.416 0.340 6.975 1.00 73.44 87 LEU A O 1
ATOM 676 N N . LYS A 1 88 ? -20.326 1.386 5.001 1.00 74.62 88 LYS A N 1
ATOM 677 C CA . LYS A 1 88 ? -21.554 2.171 5.229 1.00 74.62 88 LYS A CA 1
ATOM 678 C C . LYS A 1 88 ? -22.794 1.287 5.367 1.00 74.62 88 LYS A C 1
ATOM 680 O O . LYS A 1 88 ? -23.673 1.591 6.172 1.00 74.62 88 LYS A O 1
ATOM 685 N N . ALA A 1 89 ? -22.888 0.219 4.576 1.00 78.06 89 ALA A N 1
ATOM 686 C CA . ALA A 1 89 ? -23.987 -0.737 4.657 1.00 78.06 89 ALA A CA 1
ATOM 687 C C . ALA A 1 89 ? -2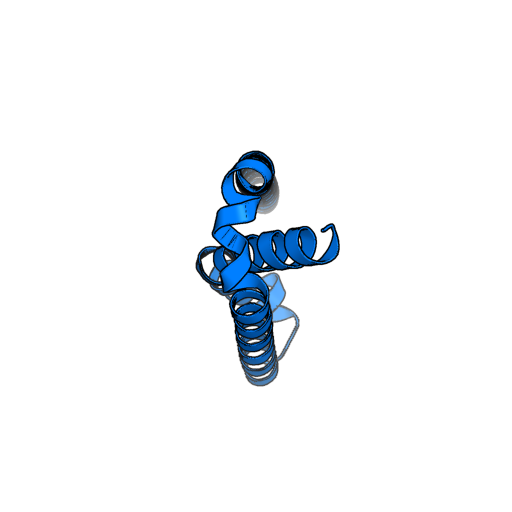3.950 -1.557 5.958 1.00 78.06 89 ALA A C 1
ATOM 689 O O . ALA A 1 89 ? -25.010 -1.848 6.513 1.00 78.06 89 ALA A O 1
ATOM 690 N N . ALA A 1 90 ? -22.754 -1.891 6.454 1.00 67.94 90 ALA A N 1
ATOM 691 C CA . ALA A 1 90 ? -22.560 -2.559 7.739 1.00 67.94 90 ALA A CA 1
ATOM 692 C C . ALA A 1 90 ? -22.983 -1.661 8.915 1.00 67.94 90 ALA A C 1
ATOM 694 O O . ALA A 1 90 ? -23.827 -2.072 9.705 1.00 67.94 90 ALA A O 1
ATOM 695 N N . ASN A 1 91 ? -22.524 -0.405 8.959 1.00 61.94 91 ASN A N 1
ATOM 696 C CA . ASN A 1 91 ? -22.878 0.529 10.040 1.00 61.94 91 ASN A CA 1
ATOM 697 C C . ASN A 1 91 ? -24.387 0.837 10.099 1.00 61.94 91 ASN A C 1
ATOM 699 O O . ASN A 1 91 ? -24.953 0.964 11.178 1.00 61.94 91 ASN A O 1
ATOM 703 N N . LYS A 1 92 ? -25.083 0.890 8.953 1.00 67.44 92 LYS A N 1
ATOM 704 C CA . LYS A 1 92 ? -26.550 1.068 8.922 1.00 67.44 92 LYS A CA 1
ATOM 705 C C . LYS A 1 92 ? -27.343 -0.112 9.496 1.00 67.44 92 LYS A C 1
ATOM 707 O O . LYS A 1 92 ? -28.532 0.048 9.768 1.00 67.44 92 LYS A O 1
ATOM 712 N N . LYS A 1 93 ? -26.744 -1.302 9.607 1.00 57.28 93 LYS A N 1
ATOM 713 C CA . LYS A 1 93 ? -27.391 -2.472 10.216 1.00 57.28 93 LYS A CA 1
ATOM 714 C C . LYS A 1 93 ? -27.239 -2.512 11.735 1.00 57.28 93 LYS A C 1
ATOM 716 O O . LYS A 1 93 ? -28.071 -3.150 12.359 1.00 57.28 93 LYS A O 1
ATOM 721 N N . GLU A 1 94 ? -26.231 -1.853 12.303 1.00 49.94 94 GLU A N 1
ATOM 722 C CA . GLU A 1 94 ? -26.029 -1.777 13.760 1.00 49.94 94 GLU A CA 1
ATOM 723 C C . GLU A 1 94 ? -26.902 -0.711 14.447 1.00 49.94 94 GLU A C 1
ATOM 725 O O . GLU A 1 94 ? -27.173 -0.830 15.635 1.00 49.94 94 GLU A O 1
ATOM 730 N N . GLU A 1 95 ? -27.388 0.305 13.722 1.00 48.53 95 GLU A N 1
ATOM 731 C CA . GLU A 1 95 ? -28.329 1.315 14.253 1.00 48.53 95 GLU A CA 1
ATOM 732 C C . GLU A 1 95 ? -29.808 0.855 14.274 1.00 48.53 95 GLU A C 1
ATOM 734 O O . GLU A 1 95 ? -30.683 1.622 14.680 1.00 48.53 95 GLU A O 1
ATOM 739 N N . ARG A 1 96 ? -30.108 -0.369 13.815 1.00 45.56 96 ARG A N 1
ATOM 740 C CA . ARG A 1 96 ? -31.448 -0.988 13.838 1.00 45.56 96 ARG A CA 1
ATOM 741 C C . ARG A 1 96 ? -31.528 -2.087 14.883 1.00 45.56 96 ARG A C 1
ATOM 743 O O . ARG A 1 96 ? -32.600 -2.166 15.520 1.00 45.56 96 ARG A O 1
#

Foldseek 3Di:
DVVLLVLLLLLVVLVCCLVPPLCVQLVDPVNPVVDPPVVSVVVSVVSNVVSVVSNVRNVVSNVVCVVVCVVVVVVVVVVVVVVVVVVVVVVVVVVD

Secondary structure (DSSP, 8-state):
-HHHHHHHHHHHHHHHIIIIIHHHHHHSHHHHHSS-HHHHHHHHHHHHHHHHHHHHHHGGGHHHHHHHHHHHHHHHHHHHHHHHHHHHHHHHHHT-

Sequence (96 aa):
MEDRIKKGLGAIVASFLRKYAVDAVFSNSVVKEAMSKEKLEQLRAQTESELLRVEMEGGKYKSEVIELALPLVEGISKLGQTLNEVLKAANKKEER

pLDDT: mean 84.09, std 10.68, range [45.56, 97.44]

Radius of gyration: 16.34 Å; chains: 1; bounding box: 45×17×41 Å